Protein AF-A0A8C2HGV4-F1 (afdb_monomer_lite)

Structure (mmCIF, N/CA/C/O backbone):
data_AF-A0A8C2HGV4-F1
#
_entry.id   AF-A0A8C2HGV4-F1
#
loop_
_atom_site.group_PDB
_atom_site.id
_atom_site.type_symbol
_atom_site.label_atom_id
_atom_site.label_alt_id
_atom_site.label_comp_id
_atom_site.label_asym_id
_atom_site.label_entity_id
_atom_site.label_seq_id
_atom_site.pdbx_PDB_ins_code
_atom_site.Cartn_x
_atom_site.Cartn_y
_atom_site.Cartn_z
_atom_site.occupancy
_atom_site.B_iso_or_equiv
_atom_site.auth_seq_id
_atom_site.auth_comp_id
_atom_site.auth_asym_id
_atom_site.auth_atom_id
_atom_site.pdbx_PDB_model_num
ATOM 1 N N . LEU A 1 1 ? 29.394 2.882 -32.492 1.00 63.62 1 LEU A N 1
ATOM 2 C CA . LEU A 1 1 ? 29.601 2.776 -31.026 1.00 63.62 1 LEU A CA 1
ATOM 3 C C . LEU A 1 1 ? 28.905 3.882 -30.216 1.00 63.62 1 LEU A C 1
ATOM 5 O O . LEU A 1 1 ? 27.957 3.572 -29.512 1.00 63.62 1 LEU A O 1
ATOM 9 N N . ARG A 1 2 ? 29.297 5.164 -30.326 1.00 61.97 2 ARG A N 1
ATOM 10 C CA . ARG A 1 2 ? 28.766 6.262 -29.474 1.00 61.97 2 ARG A CA 1
ATOM 11 C C . ARG A 1 2 ? 27.241 6.477 -29.576 1.00 61.97 2 ARG A C 1
ATOM 13 O O . ARG A 1 2 ? 26.576 6.654 -28.562 1.00 61.97 2 ARG A O 1
ATOM 20 N N . LYS A 1 3 ? 26.673 6.392 -30.789 1.00 62.56 3 LYS A N 1
ATOM 21 C CA . LYS A 1 3 ? 25.213 6.470 -31.017 1.00 62.56 3 LYS A CA 1
ATOM 22 C C . LYS A 1 3 ? 24.448 5.289 -30.403 1.00 62.56 3 LYS A C 1
ATOM 24 O O . LYS A 1 3 ? 23.376 5.486 -29.852 1.00 62.56 3 LYS A O 1
ATOM 29 N N . THR A 1 4 ? 25.016 4.085 -30.443 1.00 68.44 4 THR A N 1
ATOM 30 C CA . THR A 1 4 ? 24.408 2.865 -29.883 1.00 68.44 4 THR A CA 1
ATOM 31 C C . THR A 1 4 ? 24.300 2.939 -28.361 1.00 68.44 4 THR A C 1
ATOM 33 O O . THR A 1 4 ? 23.257 2.622 -27.802 1.00 68.44 4 THR A O 1
ATOM 36 N N . ILE A 1 5 ? 25.346 3.447 -27.702 1.00 71.50 5 ILE A N 1
ATOM 37 C CA . ILE A 1 5 ? 25.360 3.684 -26.253 1.00 71.50 5 ILE A CA 1
ATOM 38 C C . ILE A 1 5 ? 24.285 4.714 -25.866 1.00 71.50 5 ILE A C 1
ATOM 40 O O . ILE A 1 5 ? 23.525 4.496 -24.928 1.00 71.50 5 ILE A O 1
ATOM 44 N N . SER A 1 6 ? 24.157 5.804 -26.630 1.00 78.31 6 SER A N 1
ATOM 45 C CA . SER A 1 6 ? 23.122 6.824 -26.400 1.00 78.31 6 SER A CA 1
ATOM 46 C C . SER A 1 6 ? 21.695 6.274 -26.551 1.00 78.31 6 SER A C 1
ATOM 48 O O . SER A 1 6 ? 20.827 6.598 -25.740 1.00 78.31 6 SER A O 1
ATOM 50 N N . ILE A 1 7 ? 21.457 5.398 -27.532 1.00 84.69 7 ILE A N 1
ATOM 51 C CA . ILE A 1 7 ? 20.162 4.723 -27.717 1.00 84.69 7 ILE A CA 1
ATOM 52 C C . ILE A 1 7 ? 19.861 3.786 -26.541 1.00 84.69 7 ILE A C 1
ATOM 54 O O . ILE A 1 7 ? 18.750 3.816 -26.015 1.00 84.69 7 ILE A O 1
ATOM 58 N N . TYR A 1 8 ? 20.846 3.005 -26.089 1.00 91.56 8 TYR A N 1
ATOM 59 C CA . TYR A 1 8 ? 20.690 2.098 -24.951 1.00 91.56 8 TYR A CA 1
ATOM 60 C C . TYR A 1 8 ? 20.249 2.838 -23.681 1.00 91.56 8 TYR A C 1
ATOM 62 O O . TYR A 1 8 ? 19.259 2.457 -23.062 1.00 91.56 8 TYR A O 1
ATOM 70 N N . TYR A 1 9 ? 20.920 3.939 -23.326 1.00 91.19 9 TYR A N 1
ATOM 71 C CA . TYR A 1 9 ? 20.553 4.714 -22.136 1.00 91.19 9 TYR A CA 1
ATOM 72 C C . TYR A 1 9 ? 19.169 5.356 -22.245 1.00 91.19 9 TYR A C 1
ATOM 74 O O . TYR A 1 9 ? 18.445 5.401 -21.252 1.00 91.19 9 TYR A O 1
ATOM 82 N N . LYS A 1 10 ? 18.771 5.802 -23.443 1.00 91.56 10 LYS A N 1
ATOM 83 C CA . LYS A 1 10 ? 17.422 6.332 -23.675 1.00 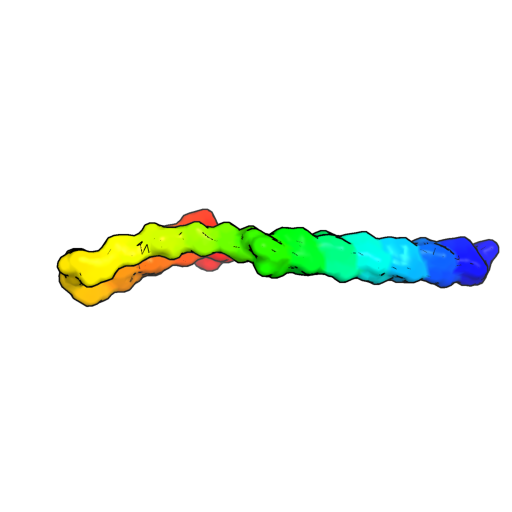91.56 10 LYS A CA 1
ATOM 84 C C . LYS A 1 10 ? 16.356 5.263 -23.429 1.00 91.56 10 LYS A C 1
ATOM 86 O O . LYS A 1 10 ? 15.384 5.529 -22.730 1.00 91.56 10 LYS A O 1
ATOM 91 N N . LEU A 1 11 ? 16.545 4.062 -23.976 1.00 94.88 11 LEU A N 1
ATOM 92 C CA . LEU A 1 11 ? 15.604 2.955 -23.791 1.00 94.88 11 LEU A CA 1
ATOM 93 C C . LEU A 1 11 ? 15.568 2.479 -22.337 1.00 94.88 11 LEU A C 1
ATOM 95 O O . LEU A 1 11 ? 14.490 2.263 -21.794 1.00 94.88 11 LEU A O 1
ATOM 99 N N . LEU A 1 12 ? 16.729 2.386 -21.683 1.00 95.31 12 LEU A N 1
ATOM 100 C CA . LEU A 1 12 ? 16.813 2.018 -20.273 1.00 95.31 12 LEU A CA 1
ATOM 101 C C . LEU A 1 12 ? 16.083 3.029 -19.380 1.00 95.31 12 LEU A C 1
ATOM 103 O O . LE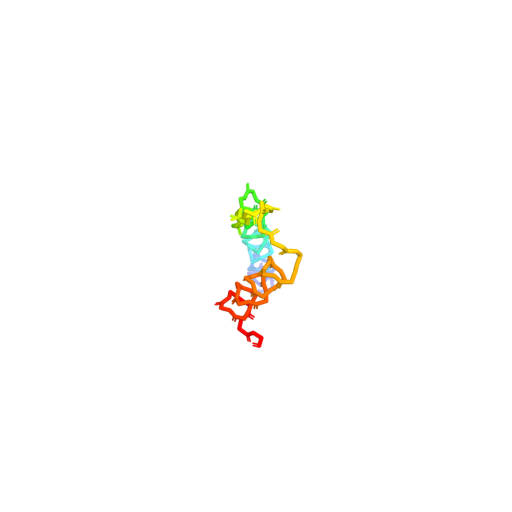U A 1 12 ? 15.376 2.629 -18.460 1.00 95.31 12 LEU A O 1
ATOM 107 N N . PHE A 1 13 ? 16.223 4.327 -19.660 1.00 94.25 13 PHE A N 1
ATOM 108 C CA . PHE A 1 13 ? 15.499 5.371 -18.938 1.00 94.25 13 PHE A CA 1
ATOM 109 C C . PHE A 1 13 ? 13.984 5.206 -19.084 1.00 94.25 13 PHE A C 1
ATOM 111 O O . PHE A 1 13 ? 13.288 5.133 -18.074 1.00 94.25 13 PHE A O 1
ATOM 118 N N . VAL A 1 14 ? 13.484 5.076 -20.318 1.00 94.94 14 VAL A N 1
ATOM 119 C CA . VAL A 1 14 ? 12.048 4.880 -20.581 1.00 94.94 14 VAL A CA 1
ATOM 120 C C . VAL A 1 14 ? 11.532 3.633 -19.866 1.00 94.94 14 VAL A C 1
ATOM 122 O O . VAL A 1 14 ? 10.548 3.718 -19.141 1.00 94.94 14 VAL A O 1
ATOM 125 N N . PHE A 1 15 ? 12.247 2.512 -19.967 1.00 95.94 15 PHE A N 1
ATOM 126 C CA . PHE A 1 15 ? 11.872 1.270 -19.294 1.00 95.94 15 PHE A CA 1
ATOM 127 C C . PHE A 1 15 ? 11.762 1.439 -17.770 1.00 95.94 15 PHE A C 1
ATOM 129 O O . PHE A 1 15 ? 10.782 1.023 -17.158 1.00 95.94 15 PHE A O 1
ATOM 136 N N . ARG A 1 16 ? 12.746 2.090 -17.134 1.00 94.69 16 ARG A N 1
ATOM 137 C CA . ARG A 1 16 ? 12.718 2.349 -15.684 1.00 94.69 16 ARG A CA 1
ATOM 138 C C . ARG A 1 16 ? 11.559 3.257 -15.275 1.00 94.69 16 ARG A C 1
ATOM 140 O O . ARG A 1 16 ? 10.980 3.045 -14.211 1.00 94.69 16 ARG A O 1
ATOM 147 N N . VAL A 1 17 ? 11.244 4.253 -16.100 1.00 94.00 17 VAL A N 1
ATOM 148 C CA . VAL A 1 17 ? 10.125 5.175 -15.884 1.00 94.00 17 VAL A CA 1
ATOM 149 C C . VAL A 1 17 ? 8.792 4.435 -15.994 1.00 94.00 17 VAL A C 1
ATOM 151 O O . VAL A 1 17 ? 7.969 4.542 -15.089 1.00 94.00 17 VAL A O 1
ATOM 154 N N . GLU A 1 18 ? 8.593 3.623 -17.030 1.00 93.06 18 GLU A N 1
ATOM 155 C CA . GLU A 1 18 ? 7.377 2.817 -17.198 1.00 93.06 18 GLU A CA 1
ATOM 156 C C . GLU A 1 18 ? 7.170 1.830 -16.042 1.00 93.06 18 GLU A C 1
ATOM 158 O O . GLU A 1 18 ? 6.074 1.734 -15.493 1.00 93.06 18 GLU A O 1
ATOM 163 N N . G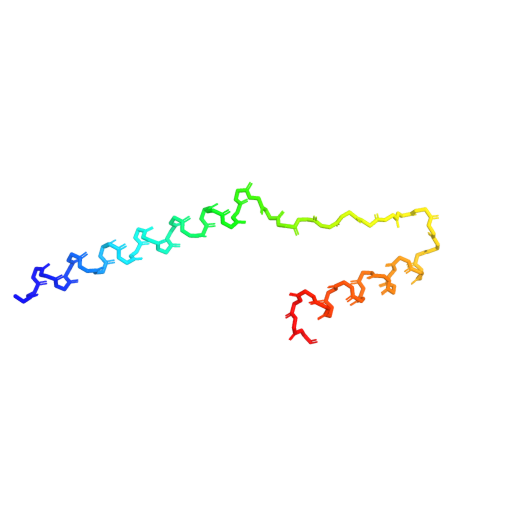LU A 1 19 ? 8.227 1.147 -15.597 1.00 90.25 19 GLU A N 1
ATOM 164 C CA . GLU A 1 19 ? 8.172 0.252 -14.434 1.00 90.25 19 GLU A CA 1
ATOM 165 C C . GLU A 1 19 ? 7.868 0.996 -13.122 1.00 90.25 19 GLU A C 1
ATOM 167 O O . GLU A 1 19 ? 7.260 0.442 -12.203 1.00 90.25 19 GLU A O 1
ATOM 172 N N . ALA A 1 20 ? 8.276 2.261 -12.994 1.00 88.06 20 ALA A N 1
ATOM 173 C CA . ALA A 1 20 ? 7.875 3.098 -11.866 1.00 88.06 20 ALA A CA 1
ATOM 174 C C . ALA A 1 20 ? 6.387 3.467 -11.949 1.00 88.06 20 ALA A C 1
ATOM 176 O O . ALA A 1 20 ? 5.671 3.285 -10.967 1.00 88.06 20 ALA A O 1
ATOM 177 N N . TYR A 1 21 ? 5.903 3.898 -13.118 1.00 89.69 21 TYR A N 1
ATOM 178 C CA . TYR A 1 21 ? 4.488 4.215 -13.321 1.00 89.69 21 TYR A CA 1
ATOM 179 C C . TYR A 1 21 ? 3.575 3.014 -13.054 1.00 89.69 21 TYR A C 1
ATOM 181 O O . TYR A 1 21 ? 2.573 3.171 -12.360 1.00 89.69 21 TYR A O 1
ATOM 189 N N . LYS A 1 22 ? 3.947 1.803 -13.492 1.00 86.06 22 LYS A N 1
ATOM 190 C CA . LYS A 1 22 ? 3.186 0.576 -13.186 1.00 86.06 22 LYS A CA 1
ATOM 191 C C . LYS A 1 22 ? 3.075 0.306 -11.683 1.00 86.06 22 LYS A C 1
ATOM 193 O O . LYS A 1 22 ? 2.001 -0.053 -11.211 1.00 86.06 22 LYS A O 1
ATOM 198 N N . ARG A 1 23 ? 4.159 0.502 -10.921 1.00 82.69 23 ARG A N 1
ATOM 199 C CA . ARG A 1 23 ? 4.152 0.342 -9.453 1.00 82.69 23 ARG A CA 1
ATOM 200 C C . ARG A 1 23 ? 3.270 1.377 -8.754 1.00 82.69 23 ARG A C 1
ATOM 202 O O . ARG A 1 23 ? 2.652 1.060 -7.745 1.00 82.69 23 ARG A O 1
ATOM 209 N N . ILE A 1 24 ? 3.219 2.599 -9.285 1.00 83.69 24 ILE A N 1
ATOM 210 C CA . ILE A 1 24 ? 2.421 3.703 -8.732 1.00 83.69 24 ILE A CA 1
ATOM 211 C C . ILE A 1 24 ? 0.935 3.557 -9.083 1.00 83.69 24 ILE A C 1
ATOM 213 O O . ILE A 1 24 ? 0.091 3.964 -8.295 1.00 83.69 24 ILE A O 1
ATOM 217 N N . GLN A 1 25 ? 0.598 2.985 -10.242 1.00 78.75 25 GLN A N 1
ATOM 218 C CA . GLN A 1 25 ? -0.790 2.881 -10.708 1.00 78.75 25 GLN A CA 1
ATOM 219 C C . GLN A 1 25 ? -1.657 1.970 -9.823 1.00 78.75 25 GLN A C 1
ATOM 221 O O . GLN A 1 25 ? -2.870 2.150 -9.766 1.00 78.75 25 GLN A O 1
ATOM 226 N N . ASN A 1 26 ? -1.052 1.011 -9.122 1.00 69.81 26 ASN A N 1
ATOM 227 C CA . ASN A 1 26 ? -1.746 0.176 -8.150 1.00 69.81 26 ASN A CA 1
ATOM 228 C C . ASN A 1 26 ? -0.791 -0.168 -7.000 1.00 69.81 26 ASN A C 1
ATOM 230 O O . ASN A 1 26 ? -0.206 -1.258 -7.000 1.00 69.81 26 ASN A O 1
ATOM 234 N N . PRO A 1 27 ? -0.570 0.757 -6.046 1.00 73.50 27 PRO A N 1
ATOM 235 C CA . PRO A 1 27 ? 0.192 0.407 -4.864 1.00 73.50 27 PRO A CA 1
ATOM 236 C C . PRO A 1 27 ? -0.581 -0.720 -4.184 1.00 73.50 27 PRO A C 1
ATOM 238 O O . PRO A 1 27 ? -1.778 -0.589 -3.943 1.00 73.50 27 PRO A O 1
ATOM 241 N N . ALA A 1 28 ? 0.071 -1.856 -3.939 1.00 76.00 28 ALA A N 1
ATOM 242 C CA . ALA A 1 28 ? -0.554 -2.983 -3.260 1.00 76.00 28 ALA A CA 1
ATOM 243 C C . ALA A 1 28 ? -0.920 -2.566 -1.823 1.00 76.00 28 ALA A C 1
ATOM 245 O O . ALA A 1 28 ? -0.131 -2.727 -0.894 1.00 76.00 28 ALA A O 1
ATOM 246 N N . CYS A 1 29 ? -2.095 -1.961 -1.656 1.00 82.69 29 CYS A N 1
ATOM 247 C CA . CYS A 1 29 ? -2.619 -1.511 -0.379 1.00 82.69 29 CYS A CA 1
ATOM 248 C C . CYS A 1 29 ? -3.248 -2.693 0.353 1.00 82.69 29 CYS A C 1
ATOM 250 O O . CYS A 1 29 ? -3.944 -3.517 -0.239 1.00 82.69 29 CYS A O 1
ATOM 252 N N . ILE A 1 30 ? -3.008 -2.759 1.658 1.00 88.12 30 ILE A N 1
ATOM 253 C CA . ILE A 1 30 ? -3.603 -3.761 2.537 1.00 88.12 30 ILE A CA 1
ATOM 254 C C . ILE A 1 30 ? -4.557 -3.021 3.462 1.00 88.12 30 ILE A C 1
ATOM 256 O O . ILE A 1 30 ? -4.154 -2.083 4.148 1.00 88.12 30 ILE A O 1
ATOM 260 N N . ILE A 1 31 ? -5.823 -3.425 3.446 1.00 90.75 31 ILE A N 1
ATOM 261 C CA . ILE A 1 31 ? -6.844 -2.888 4.341 1.00 90.75 31 ILE A CA 1
ATOM 262 C C . ILE A 1 31 ? -6.684 -3.588 5.692 1.00 90.75 31 ILE A C 1
ATOM 264 O O . ILE A 1 31 ? -6.602 -4.815 5.744 1.00 90.75 31 ILE A O 1
ATOM 268 N N . VAL A 1 32 ? -6.629 -2.807 6.769 1.00 92.38 32 VAL A N 1
ATOM 269 C CA . VAL A 1 32 ? -6.580 -3.306 8.149 1.00 92.38 32 VAL A CA 1
ATOM 270 C C . VAL A 1 32 ? -7.858 -2.872 8.852 1.00 92.38 32 VAL A C 1
ATOM 272 O O . VAL A 1 32 ? -8.267 -1.718 8.722 1.00 92.38 32 VAL A O 1
ATOM 275 N N . ASP A 1 33 ? -8.497 -3.800 9.561 1.00 93.88 33 ASP A N 1
ATOM 276 C CA . ASP A 1 33 ? -9.679 -3.502 10.365 1.00 93.88 33 ASP A CA 1
ATOM 277 C C . ASP A 1 33 ? -9.288 -2.663 11.590 1.00 93.88 33 ASP A C 1
ATOM 279 O O . ASP A 1 33 ? -8.389 -3.030 12.344 1.00 93.88 33 ASP A O 1
ATOM 283 N N . ALA A 1 34 ? -9.969 -1.532 11.772 1.00 95.31 34 ALA A N 1
ATOM 284 C CA . ALA A 1 34 ? -9.744 -0.602 12.876 1.00 95.31 34 ALA A CA 1
ATOM 285 C C . ALA A 1 34 ? -10.757 -0.772 14.025 1.00 95.31 34 ALA A C 1
ATOM 287 O O . ALA A 1 34 ? -10.746 0.018 14.965 1.00 95.31 34 ALA A O 1
ATOM 288 N N . SER A 1 35 ? -11.638 -1.774 13.946 1.00 97.44 35 SER A N 1
ATOM 289 C CA . SER A 1 35 ? -12.603 -2.112 15.000 1.00 97.44 35 SER A CA 1
ATOM 290 C C . SER A 1 35 ? -11.969 -2.615 16.316 1.00 97.44 35 SER A C 1
ATOM 292 O O . SER A 1 35 ? -12.533 -2.318 17.371 1.00 97.44 35 SER A O 1
ATOM 294 N N . PRO A 1 36 ? -10.838 -3.361 16.317 1.00 96.62 36 PRO A N 1
ATOM 295 C CA . PRO A 1 36 ? -10.164 -3.814 17.544 1.00 96.62 36 PRO A CA 1
ATOM 296 C C . PRO A 1 36 ? -9.480 -2.687 18.336 1.00 96.62 36 PRO A C 1
ATOM 298 O O . PRO A 1 36 ? -9.461 -1.527 17.925 1.00 96.62 36 PRO A O 1
ATOM 301 N N . SER A 1 37 ? -8.864 -3.022 19.477 1.00 97.81 37 SER A N 1
ATOM 302 C CA . SER A 1 37 ? -8.133 -2.024 20.267 1.00 97.81 37 SER A CA 1
ATOM 303 C C . SER A 1 37 ? -6.912 -1.464 19.513 1.00 97.81 37 SER A C 1
ATOM 305 O O . SER A 1 37 ? -6.304 -2.167 18.697 1.00 97.81 37 SER A O 1
ATOM 307 N N . PRO A 1 38 ? -6.477 -0.221 19.806 1.00 97.19 38 PRO A N 1
ATOM 308 C CA . PRO A 1 38 ? -5.319 0.384 19.143 1.00 97.19 38 PRO A CA 1
ATOM 309 C C . PRO A 1 38 ? -4.045 -0.469 19.211 1.00 97.19 38 PRO A C 1
ATOM 311 O O . PRO A 1 38 ? -3.259 -0.495 18.266 1.00 97.19 38 PRO A O 1
ATOM 314 N N . GLN A 1 39 ? -3.835 -1.180 20.320 1.00 97.75 39 GLN A N 1
ATOM 315 C CA . GLN A 1 39 ? -2.682 -2.053 20.525 1.00 97.75 39 GLN A CA 1
ATOM 316 C C . GLN A 1 39 ? -2.730 -3.281 19.612 1.00 97.75 39 GLN A C 1
ATOM 318 O O . GLN A 1 39 ? -1.706 -3.655 19.040 1.00 97.75 39 GLN A O 1
ATOM 323 N N . GLU A 1 40 ? -3.905 -3.887 19.442 1.00 96.94 40 GLU A N 1
ATOM 324 C CA . GLU A 1 40 ? -4.092 -5.034 18.549 1.00 96.94 40 GLU A CA 1
ATOM 325 C C . GLU A 1 40 ? -3.893 -4.630 17.087 1.00 96.94 40 GLU A C 1
ATOM 327 O O . GLU A 1 40 ? -3.148 -5.289 16.360 1.00 96.94 40 GLU A O 1
ATOM 332 N N . VAL A 1 41 ? -4.474 -3.499 16.673 1.00 97.56 41 VAL A N 1
ATOM 333 C CA . VAL A 1 41 ? -4.276 -2.948 15.323 1.00 97.56 41 VAL A CA 1
ATOM 334 C C . VAL A 1 41 ? -2.793 -2.651 15.077 1.00 97.56 41 VAL A C 1
ATOM 336 O O . VAL A 1 41 ? -2.252 -3.001 14.027 1.00 97.56 41 VAL A O 1
ATOM 339 N N . LEU A 1 42 ? -2.089 -2.079 16.061 1.00 96.56 42 LEU A N 1
ATOM 340 C CA . LEU A 1 42 ? -0.651 -1.821 15.964 1.00 96.56 42 LEU A CA 1
ATOM 341 C C . LEU A 1 42 ? 0.155 -3.112 15.764 1.00 96.56 42 LEU A C 1
ATOM 343 O O . LEU A 1 42 ? 1.041 -3.151 14.908 1.00 96.56 42 LEU A O 1
ATOM 347 N N . GLN A 1 43 ? -0.147 -4.171 16.518 1.00 96.62 43 GLN A N 1
ATOM 348 C CA . GLN A 1 43 ? 0.523 -5.465 16.358 1.00 96.62 43 GLN A CA 1
ATOM 349 C C . GLN A 1 43 ? 0.281 -6.069 14.969 1.00 96.62 43 GLN A C 1
ATOM 351 O O . GLN A 1 43 ? 1.224 -6.557 14.340 1.00 96.62 43 GLN A O 1
ATOM 356 N N . GLN A 1 44 ? -0.950 -5.990 14.456 1.00 95.75 44 GLN A N 1
ATOM 357 C CA . GLN A 1 44 ? -1.284 -6.457 13.108 1.00 95.75 44 GLN A CA 1
ATOM 358 C C . GLN A 1 44 ? -0.494 -5.699 12.034 1.00 95.75 44 GLN A C 1
ATOM 360 O O . GLN A 1 44 ? 0.131 -6.318 11.170 1.00 95.75 44 GLN A O 1
ATOM 365 N N . VAL A 1 45 ? -0.449 -4.365 12.114 1.00 94.56 45 VAL A N 1
ATOM 366 C CA . VAL A 1 45 ? 0.305 -3.526 11.168 1.00 94.56 45 VAL A CA 1
ATOM 367 C C . VAL A 1 45 ? 1.804 -3.833 11.227 1.00 94.56 45 VAL A C 1
ATOM 369 O O . VAL A 1 45 ? 2.441 -3.984 10.185 1.00 94.56 45 VAL A O 1
ATOM 372 N N . GLN A 1 46 ? 2.378 -3.996 12.423 1.00 94.81 46 GLN A N 1
ATOM 373 C CA . GLN A 1 46 ? 3.789 -4.372 12.578 1.00 94.81 46 GLN A CA 1
ATOM 374 C C . GLN A 1 46 ? 4.104 -5.724 11.927 1.00 94.81 46 GLN A C 1
ATOM 376 O O . GLN A 1 46 ? 5.140 -5.867 11.273 1.00 94.81 46 GLN A O 1
ATOM 381 N N . HIS A 1 47 ? 3.214 -6.708 12.072 1.00 93.75 47 HIS A N 1
ATOM 382 C CA . HIS A 1 47 ? 3.374 -8.012 11.434 1.00 93.75 47 HIS A CA 1
ATOM 383 C C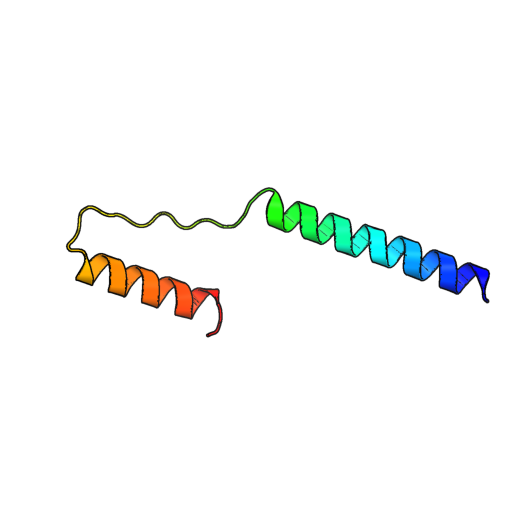 . HIS A 1 47 ? 3.316 -7.908 9.902 1.00 93.75 47 HIS A C 1
ATOM 385 O O . HIS A 1 47 ? 4.164 -8.473 9.210 1.00 93.75 47 HIS A O 1
ATOM 391 N N . LEU A 1 48 ? 2.373 -7.125 9.365 1.00 92.56 48 LEU A N 1
ATOM 392 C CA . LEU A 1 48 ? 2.263 -6.870 7.926 1.00 92.56 48 LEU A CA 1
ATOM 393 C C . LEU A 1 48 ? 3.527 -6.216 7.356 1.00 92.56 48 LEU A C 1
ATOM 395 O O . LEU A 1 48 ? 4.013 -6.646 6.310 1.00 92.56 48 LEU A O 1
ATOM 399 N N . ILE A 1 49 ? 4.083 -5.222 8.052 1.00 91.31 49 ILE A N 1
ATOM 400 C CA . ILE A 1 49 ? 5.313 -4.537 7.633 1.00 91.31 49 ILE A CA 1
ATOM 401 C C . ILE A 1 49 ? 6.487 -5.518 7.581 1.00 91.31 49 ILE A C 1
ATOM 403 O O . ILE A 1 49 ? 7.161 -5.590 6.557 1.00 91.31 49 ILE A O 1
ATOM 407 N N . ARG A 1 50 ? 6.708 -6.316 8.635 1.00 91.62 50 ARG A N 1
ATOM 408 C CA . ARG A 1 50 ? 7.791 -7.319 8.656 1.00 91.62 50 ARG A CA 1
ATOM 409 C C . ARG A 1 50 ? 7.676 -8.303 7.491 1.00 91.62 50 ARG A C 1
ATOM 411 O O . ARG A 1 50 ? 8.652 -8.549 6.789 1.00 91.62 50 ARG A O 1
ATOM 418 N N . ASN A 1 51 ? 6.466 -8.790 7.221 1.00 89.19 51 ASN A N 1
ATOM 419 C CA . ASN A 1 51 ? 6.229 -9.758 6.150 1.00 89.19 51 ASN A CA 1
ATOM 420 C C . ASN A 1 51 ? 6.395 -9.169 4.739 1.00 89.19 51 ASN A C 1
ATOM 422 O O . ASN A 1 51 ? 6.737 -9.902 3.814 1.00 89.19 51 ASN A O 1
ATOM 426 N N . LYS A 1 52 ? 6.103 -7.877 4.535 1.00 86.00 52 LYS A N 1
ATOM 427 C CA . LYS A 1 52 ? 6.098 -7.248 3.200 1.00 86.00 52 LYS A CA 1
ATOM 428 C C . LYS A 1 52 ? 7.362 -6.466 2.872 1.00 86.00 52 LYS A C 1
ATOM 430 O O . LYS A 1 52 ? 7.722 -6.384 1.703 1.00 86.00 52 LYS A O 1
ATOM 435 N N . CYS A 1 53 ? 8.016 -5.886 3.870 1.00 82.12 53 CYS A N 1
ATOM 436 C CA . CYS A 1 53 ? 9.145 -4.987 3.661 1.00 82.12 53 CYS A CA 1
ATOM 437 C C . CYS A 1 53 ? 10.509 -5.661 3.856 1.00 82.12 53 CYS A C 1
ATOM 439 O O . CYS A 1 53 ? 11.514 -5.004 3.611 1.00 82.12 53 CYS A O 1
ATOM 441 N N . HIS A 1 54 ? 10.553 -6.943 4.250 1.00 72.94 54 HIS A N 1
ATOM 442 C CA . HIS A 1 54 ? 11.798 -7.675 4.543 1.00 72.94 54 HIS A CA 1
ATOM 443 C C . HIS A 1 54 ? 12.712 -6.887 5.509 1.00 72.94 54 HIS A C 1
ATOM 445 O O . HIS A 1 54 ? 13.934 -6.884 5.352 1.00 72.94 54 HIS A O 1
ATOM 451 N N . LEU A 1 55 ? 12.091 -6.166 6.452 1.00 59.31 55 LEU A N 1
ATOM 452 C CA . LEU A 1 55 ? 12.752 -5.385 7.500 1.00 59.31 55 LEU A CA 1
ATOM 453 C C . LEU A 1 55 ? 13.093 -6.263 8.701 1.00 59.31 55 LEU A C 1
ATOM 455 O O . LEU A 1 55 ? 12.252 -7.129 9.043 1.00 59.31 55 LEU A O 1
#

Radius of gyration: 20.04 Å; chains: 1; bounding box: 42×17×52 Å

Foldseek 3Di:
DVVVVVVVVVVVVVVVVVVVVVCVVCVPDDDQDPPDDPVVSVVVVVVVCCVPVVD

Sequence (55 aa):
LRKTISIYYKLLFVFRVEEAYKRIQNPACIIVDASPSPQEVLQQVQHLIRNKCHL

Secondary structure (DSSP, 8-state):
-HHHHHHHHHHHHHHHHHHHHHHHHS--------SS-HHHHHHHHHHHHHHHH--

Organism: Cyprinus carpio (NCBI:txid7962)

pLDDT: mean 87.32, std 10.53, range [59.31, 97.81]

=== Feature glossary ===
A reading guide for the features in this record.

Start from the sequence.

  · Sequence gives the chain of amino acids in standard one-letter code (A=alanine, C=cysteine, …, Y=tyrosine), read N→C. It is the only feature that is directly encoded by the gene; all structural features are derived from the folded form of this sequence.

Fold it, and you get atomic coordinates and the backbone conformation that goes with them.

  · The mmCIF table is the protein's shape written out atom by atom. For each backbone N, Cα, C, and carbonyl O, it records an (x, y, z) coordinate triple in Å plus the residue type, chain letter, and residue number.

  · Backbone dihedral angles. Every residue except chain termini has a φ (preceding-C → N → Cα → C) and a ψ (N → Cα → C → next-N). They are reported in degrees following the IUPAC sign convention. Secondary structure is essentially a statement about which (φ, ψ) basin each residue occupies.

  · DSSP 8-state secondary structure assigns each residue one of H (α-helix), G (3₁₀-helix), I (π-helix), E (extended β-strand), B (isolated β-bridge), T (hydrogen-bonded turn), S (bend), or '-' (coil). The assignment is computed from backbone hydrogen-bond geometry via the Kabsch–Sander algorithm.

  · P-SEA three-state annotation labels each residue as helix, strand, or coil based purely on the geometry of the Cα trace. It serves as a fallback when the full backbone (and thus DSSP) is unavailable.

Summarize the fold with a handful of shape descriptors and a per-residue structural alphabet.

  · Radius of gyration (Rg) is the root-mean-square distance of Cα atoms from their centroid — a single number for overall size and compactness. A globular domain of N residues has Rg ≈ 2.2·N^0.38 Å; an extended or disordered chain has a much larger Rg. The Cα contact count is the number of residue pairs whose Cα atoms are within 8 Å and are more than four positions apart in sequence — a standard proxy for tertiary packing density. The bounding box is the smallest axis-aligned box enclosing all Cα atoms.

  · Foldseek's 3Di representation compresses backbone geometry into a per-residue letter drawn from a learned twenty-state alphabet. It captures the tertiary interaction pattern around each residue — which residues are packed against it in space, regardless of where they are in sequence.

  · Accessible surface area quantifies burial. A residue with SASA near zero is packed into the hydrophobic core; one with SASA >100 Å² sits on the surface. Computed here via the Shrake–Rupley numerical algorithm with a 1.4 Å probe.

Ask how reliable the model is.

  · For AlphaFold models, the B-factor field carr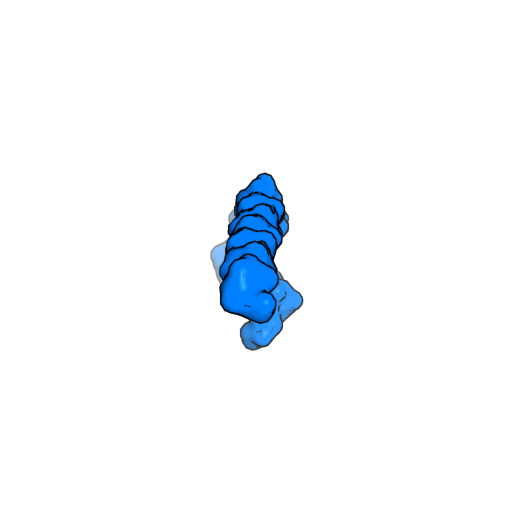ies pLDDT — the model's own estimate of local accuracy on a 0–100 scale. Regions with pLDDT<50 should be treated as essentially unmodeled; they often correspond to intrinsically disordered segments.

  · For experimental (PDB) structures, the B-factor (temperature factor) quantifies the positional spread of each atom in the crystal — a combination of thermal vibration and static disorder — in units of Å². High B-factors mark flexible loops or poorly resolved regions; low B-factors mark the rigid, well-ordered core.

  · PAE(i, j) answers: if I align the predicted and true structures on residue i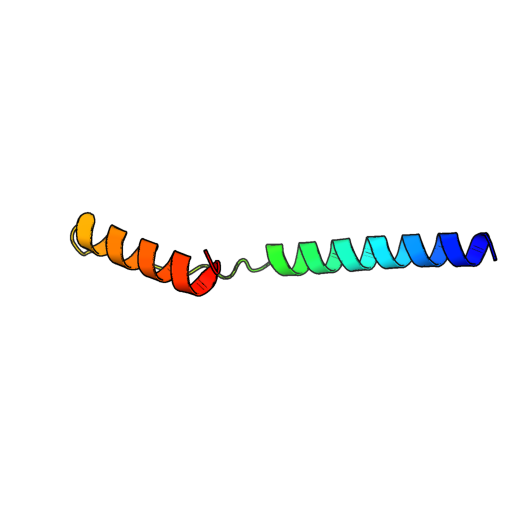, how far off (in Å) do I expect residue j to be? A block-diagonal PAE matrix with low values on the blocks and high values off-diagonal is the signature of a multi-domain protein with confidently predicted domains but uncertain inter-domain orientation.

Place it in context: what it resembles, what it is annotated as, and how it looks.

  · Structural nearest neighbors (via Foldseek easy-search vs the PDB). Reported per hit: target PDB id, E-value, and alignment TM-score. A TM-score above ~0.5 is the conventional threshold for 'same fold'.

  · Functional annotations link the protein to curated databases. InterPro entries identify conserved domains and families by matching the sequence against member-database signatures (Pfam, PROSITE, CDD, …). Gene Ontology (GO) terms describe molecular function, biological process, and cellular component in a controlled vocabulary. CATH places the structure in a hierarchical fold classification (Class/Architecture/Topology/Homologous-superfamily). The organism is the source species.

  · Plot images: a contact map (which residues are close in 3D, as an N×N binary image), a Ramachandran scatter (backbone torsion angles, revealing secondary-structure composition at a glance), and — for AlphaFold structures — a PAE heatmap (pairwise prediction confidence).

  · Structure images are PyMOL renders from six orthogonal camera directions. Cartoon representation draws helices as coils and strands as arrows; sticks shows the backbone as bonds; surface shows the solvent-excluded envelope. Rainbow coloring maps sequence position to hue (blue→red, N→C); chain coloring assigns a distinct color per polypeptide.